Protein AF-A0A954Z8C7-F1 (afdb_monomer_lite)

Sequence (92 aa):
RMYWGKKILQWSKSPRHAYRTALELNNKYFLDGRDPNSYAGVAWVFGNHDRAFGRRDIFGKVRYMSAEGVARKADTDGYIEKVNQLAERAAS

Secondary structure (DSSP, 8-state):
-HHHHHHHHHHSSSHHHHHHHHHHHHHHH-TT-SSHHHHHHHHHHTTTTS-----BTTTBTSPP--HHHHHTTS-HHHHHHHHHHHHHHHH-

Foldseek 3Di:
DLQVLLVLLVPDPHNVVSLVVQLVVQQPPPPCHPDPVNNQSSVVSLPPPHDFCDQDPSNGRRDDDDPVNVVVPDVPVVVVVVVVVVVVVVVD

pLDDT: mean 97.4, std 1.82, range [83.69, 98.62]

Radius of gyration: 14.63 Å; chains: 1; bounding box: 32×28×39 Å

Structure (mmCIF, N/CA/C/O backbone):
data_AF-A0A954Z8C7-F1
#
_entry.id   AF-A0A954Z8C7-F1
#
loop_
_atom_site.group_PDB
_atom_site.id
_atom_site.type_symbol
_atom_site.label_atom_id
_atom_site.label_alt_id
_atom_site.label_comp_id
_atom_site.label_asym_id
_atom_site.label_entity_id
_atom_site.label_seq_id
_atom_site.pdbx_PDB_ins_code
_atom_site.Cartn_x
_atom_site.Cartn_y
_atom_site.Cartn_z
_atom_site.occupancy
_atom_site.B_iso_or_equiv
_atom_site.auth_seq_id
_atom_site.auth_comp_id
_atom_site.auth_asym_id
_atom_site.auth_atom_id
_atom_site.pdbx_PDB_model_num
ATOM 1 N N . ARG A 1 1 ? -4.472 3.214 0.537 1.00 94.81 1 ARG A N 1
ATOM 2 C CA . ARG A 1 1 ? -4.409 1.893 -0.148 1.00 94.81 1 ARG A CA 1
ATOM 3 C C . ARG A 1 1 ? -3.133 1.697 -0.971 1.00 94.81 1 ARG A C 1
ATOM 5 O O . ARG A 1 1 ? -2.523 0.648 -0.838 1.00 94.81 1 ARG A O 1
ATOM 12 N N . MET A 1 2 ? -2.674 2.691 -1.750 1.00 97.69 2 MET A N 1
ATOM 13 C CA . MET A 1 2 ? -1.448 2.571 -2.567 1.00 97.69 2 MET A CA 1
ATOM 14 C C . MET A 1 2 ? -0.220 2.077 -1.782 1.00 97.69 2 MET A C 1
ATOM 16 O O . MET A 1 2 ? 0.355 1.058 -2.147 1.00 97.69 2 MET A O 1
ATOM 20 N N . TYR A 1 3 ? 0.144 2.755 -0.683 1.00 98.06 3 TYR A N 1
ATOM 21 C CA . TYR A 1 3 ? 1.302 2.379 0.143 1.00 98.06 3 TYR A CA 1
ATOM 22 C C . TYR A 1 3 ? 1.211 0.931 0.646 1.00 98.06 3 TYR A C 1
ATOM 24 O O . TYR A 1 3 ? 2.134 0.150 0.436 1.00 98.06 3 TYR A O 1
ATOM 32 N N . TRP A 1 4 ? 0.063 0.561 1.220 1.00 98.25 4 TRP A N 1
ATOM 33 C CA . TRP A 1 4 ? -0.241 -0.797 1.677 1.00 98.25 4 TRP A CA 1
ATOM 34 C C . TRP A 1 4 ? -0.011 -1.848 0.581 1.00 98.25 4 TRP A C 1
ATOM 36 O O . TRP A 1 4 ? 0.733 -2.804 0.789 1.00 98.25 4 TRP A O 1
ATOM 46 N N . GLY A 1 5 ? -0.552 -1.628 -0.620 1.00 98.31 5 GLY A N 1
ATOM 47 C CA . GLY A 1 5 ? -0.365 -2.554 -1.734 1.00 98.31 5 GLY A CA 1
ATOM 48 C C . GLY A 1 5 ? 1.102 -2.674 -2.159 1.00 98.31 5 GLY A C 1
ATOM 49 O O . GLY A 1 5 ? 1.583 -3.781 -2.405 1.00 98.31 5 GLY A O 1
ATOM 50 N N . LYS A 1 6 ? 1.849 -1.556 -2.204 1.00 98.50 6 LYS A N 1
ATOM 51 C CA . LYS A 1 6 ? 3.286 -1.593 -2.536 1.00 98.50 6 LYS A CA 1
ATOM 52 C C . LYS A 1 6 ? 4.072 -2.403 -1.500 1.00 98.50 6 LYS A C 1
ATOM 54 O O . LYS A 1 6 ? 5.034 -3.063 -1.877 1.00 98.50 6 LYS A O 1
ATOM 59 N N . LYS A 1 7 ? 3.668 -2.393 -0.226 1.00 98.62 7 LYS A N 1
ATOM 60 C CA . LYS A 1 7 ? 4.300 -3.215 0.818 1.00 98.62 7 LYS A CA 1
ATOM 61 C C . LYS A 1 7 ? 3.966 -4.699 0.701 1.00 98.62 7 LYS A C 1
ATOM 63 O O . LYS A 1 7 ? 4.878 -5.511 0.820 1.00 98.62 7 LYS A O 1
ATOM 68 N N . ILE A 1 8 ? 2.733 -5.056 0.334 1.00 98.62 8 ILE A N 1
ATOM 69 C CA . ILE A 1 8 ? 2.402 -6.449 -0.020 1.00 98.62 8 ILE A CA 1
ATOM 70 C C . ILE A 1 8 ? 3.283 -6.933 -1.177 1.00 98.62 8 ILE A C 1
ATOM 72 O O . ILE A 1 8 ? 3.854 -8.017 -1.088 1.00 98.62 8 ILE A O 1
ATOM 76 N N . LEU A 1 9 ? 3.453 -6.125 -2.230 1.00 98.50 9 LEU A N 1
ATOM 77 C CA . LEU A 1 9 ? 4.375 -6.442 -3.326 1.00 98.50 9 LEU A CA 1
ATOM 78 C C . LEU A 1 9 ? 5.824 -6.601 -2.838 1.00 98.50 9 LEU A C 1
ATOM 80 O O . LEU A 1 9 ? 6.481 -7.565 -3.215 1.00 98.50 9 LEU A O 1
ATOM 84 N N . GLN A 1 10 ? 6.307 -5.694 -1.984 1.00 98.44 10 GLN A N 1
ATOM 85 C CA . GLN A 1 10 ? 7.685 -5.707 -1.484 1.00 98.44 10 GLN A CA 1
ATOM 86 C C . GLN A 1 10 ? 8.026 -6.952 -0.655 1.00 98.44 10 GLN A C 1
ATOM 88 O O . GLN A 1 10 ? 9.156 -7.426 -0.711 1.00 98.44 10 GLN A O 1
ATOM 93 N N . TRP A 1 11 ? 7.075 -7.444 0.139 1.00 98.44 11 TRP A N 1
ATOM 94 C CA . TRP A 1 11 ? 7.315 -8.494 1.137 1.00 98.44 11 TRP A CA 1
ATOM 95 C C . TRP A 1 11 ? 6.766 -9.865 0.736 1.00 98.44 11 TRP A C 1
ATOM 97 O O . TRP A 1 11 ? 6.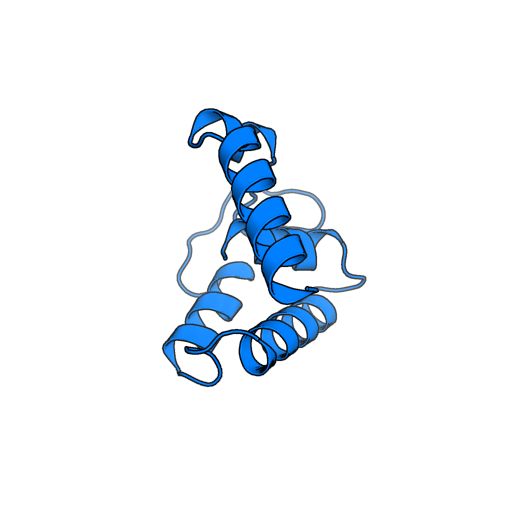839 -10.819 1.507 1.00 98.44 11 TRP A O 1
ATOM 107 N N . SER A 1 12 ? 6.222 -9.986 -0.473 1.00 98.31 12 SER A N 1
ATOM 108 C CA . SER A 1 12 ? 5.752 -11.263 -1.004 1.00 98.31 12 SER A CA 1
ATOM 109 C C . SER A 1 12 ? 6.840 -11.990 -1.781 1.00 98.31 12 SER A C 1
ATOM 111 O O . SER A 1 12 ? 7.654 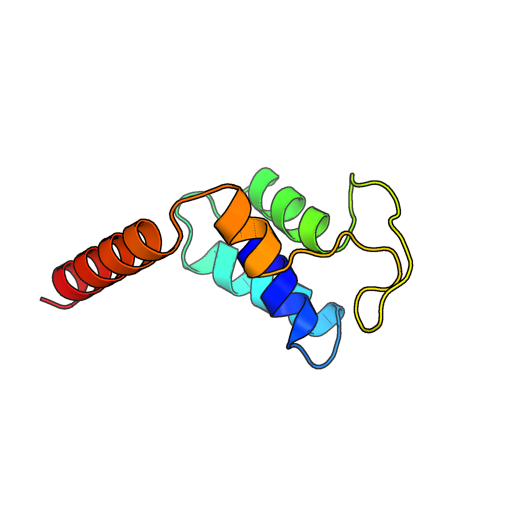-11.385 -2.471 1.00 98.31 12 SER A O 1
ATOM 113 N N . LYS A 1 13 ? 6.762 -13.324 -1.779 1.00 97.12 13 LYS A N 1
ATOM 114 C CA . LYS A 1 13 ? 7.674 -14.205 -2.529 1.00 97.12 13 LYS A CA 1
ATOM 115 C C . LYS A 1 13 ? 7.659 -13.971 -4.046 1.00 97.12 13 LYS A C 1
ATOM 117 O O . LYS A 1 13 ? 8.625 -14.295 -4.725 1.00 97.12 13 LYS A O 1
ATOM 122 N N . SER A 1 14 ? 6.551 -13.472 -4.597 1.00 97.94 14 SER A N 1
ATOM 123 C CA . SER A 1 14 ? 6.442 -13.112 -6.014 1.00 97.94 14 SER A CA 1
ATOM 124 C C . SER A 1 14 ? 5.342 -12.068 -6.254 1.00 97.94 14 SER A C 1
ATOM 126 O O . SER A 1 14 ? 4.386 -12.006 -5.472 1.00 97.94 14 SER A O 1
ATOM 128 N N . PRO A 1 15 ? 5.393 -11.307 -7.367 1.00 97.62 15 PRO A N 1
ATOM 129 C CA . PRO A 1 15 ? 4.334 -10.363 -7.730 1.00 97.62 15 PRO A CA 1
ATOM 130 C C . PRO A 1 15 ? 2.963 -11.024 -7.919 1.00 97.62 15 PRO A C 1
ATOM 132 O O . PRO A 1 15 ? 1.945 -10.451 -7.543 1.00 97.62 15 PRO A O 1
ATOM 135 N N . ARG A 1 16 ? 2.918 -12.255 -8.453 1.00 98.19 16 ARG A N 1
ATOM 136 C CA . ARG A 1 16 ? 1.663 -13.008 -8.622 1.00 98.19 16 ARG A CA 1
ATOM 137 C C . ARG A 1 16 ? 1.043 -13.374 -7.274 1.00 98.19 16 ARG A C 1
ATOM 139 O O . ARG A 1 16 ? -0.171 -13.269 -7.122 1.00 98.19 16 ARG A O 1
ATOM 146 N N . HIS A 1 17 ? 1.863 -13.786 -6.305 1.00 98.50 17 HIS A N 1
ATOM 147 C CA . H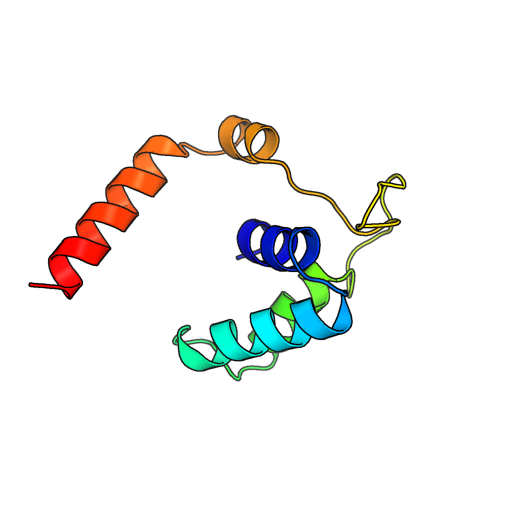IS A 1 17 ? 1.393 -14.042 -4.945 1.00 98.50 17 HIS A CA 1
ATOM 148 C C . HIS A 1 17 ? 0.893 -12.747 -4.291 1.00 98.50 17 HIS A C 1
ATOM 150 O O . HIS A 1 17 ? -0.242 -12.708 -3.832 1.00 98.50 17 HIS A O 1
ATOM 156 N N . ALA A 1 18 ? 1.675 -11.665 -4.368 1.00 98.56 18 ALA A N 1
ATOM 157 C CA . ALA A 1 18 ? 1.282 -10.349 -3.865 1.00 98.56 18 ALA A CA 1
ATOM 158 C C . ALA A 1 18 ? -0.056 -9.859 -4.432 1.00 98.56 18 ALA A C 1
ATOM 160 O O . ALA A 1 18 ? -0.884 -9.351 -3.681 1.00 98.56 18 ALA A O 1
ATOM 161 N N . TYR A 1 19 ? -0.275 -10.006 -5.744 1.00 98.38 19 TYR A N 1
ATOM 162 C CA . TYR A 1 19 ? -1.517 -9.579 -6.389 1.00 98.38 19 TYR A CA 1
ATOM 163 C C . TYR A 1 19 ? -2.722 -10.341 -5.837 1.00 98.38 19 TYR A C 1
ATOM 165 O O . TYR A 1 19 ? -3.716 -9.721 -5.466 1.00 98.38 19 TYR A O 1
ATOM 173 N N . ARG A 1 20 ? -2.618 -11.674 -5.725 1.00 98.44 20 ARG A N 1
ATOM 174 C CA . ARG A 1 20 ? -3.688 -12.510 -5.160 1.00 98.44 20 ARG A CA 1
ATOM 175 C C . ARG A 1 20 ? -3.988 -12.121 -3.714 1.00 98.44 20 ARG A C 1
ATOM 177 O O . ARG A 1 20 ? -5.148 -11.892 -3.396 1.00 98.44 20 ARG A O 1
ATOM 184 N N . THR A 1 21 ? -2.954 -11.960 -2.890 1.00 98.62 21 THR A N 1
ATOM 185 C CA . THR A 1 21 ? -3.095 -11.551 -1.486 1.00 98.62 21 THR A CA 1
ATOM 186 C C . THR A 1 21 ? -3.743 -10.172 -1.358 1.00 98.62 21 THR A C 1
ATOM 188 O O . THR A 1 21 ? -4.689 -10.001 -0.594 1.00 98.62 21 THR A O 1
ATOM 191 N N . ALA A 1 22 ? -3.278 -9.179 -2.123 1.00 98.56 22 ALA A N 1
ATOM 192 C CA . ALA A 1 22 ? -3.846 -7.833 -2.091 1.00 98.56 22 ALA A CA 1
ATOM 193 C C . ALA A 1 22 ? -5.313 -7.827 -2.544 1.00 98.56 22 ALA A C 1
ATOM 195 O O . ALA A 1 22 ? -6.146 -7.169 -1.925 1.00 98.56 22 ALA A O 1
ATOM 196 N N . LEU A 1 23 ? -5.645 -8.574 -3.596 1.00 98.19 23 LEU A N 1
ATOM 197 C CA . LEU A 1 23 ? -7.010 -8.647 -4.099 1.00 98.19 23 LEU A CA 1
ATOM 198 C C . LEU A 1 23 ? -7.953 -9.353 -3.117 1.00 98.19 23 LEU A C 1
ATOM 200 O O . LEU A 1 23 ? -9.054 -8.864 -2.878 1.00 98.19 23 LEU A O 1
ATOM 204 N N . GLU A 1 24 ? -7.516 -10.460 -2.514 1.00 98.44 24 GLU A N 1
ATOM 205 C CA . GLU A 1 24 ? -8.289 -11.198 -1.511 1.00 98.44 24 GLU A CA 1
ATOM 206 C C . GLU A 1 24 ? -8.595 -10.325 -0.291 1.00 98.44 24 GLU A C 1
ATOM 208 O O . GLU A 1 24 ? -9.758 -10.173 0.086 1.00 98.44 24 GLU A O 1
ATOM 213 N N . LEU A 1 25 ? -7.573 -9.678 0.278 1.00 98.56 25 LEU A N 1
ATOM 214 C CA . LEU A 1 25 ? -7.747 -8.765 1.408 1.00 98.56 25 LEU A CA 1
ATOM 215 C C . LEU A 1 25 ? -8.639 -7.576 1.037 1.00 98.56 25 LEU A C 1
ATOM 217 O O . LEU A 1 25 ? -9.505 -7.191 1.826 1.00 98.56 25 LEU A O 1
ATOM 221 N N . ASN A 1 26 ? -8.467 -7.009 -0.165 1.00 98.19 26 ASN A N 1
ATOM 222 C CA . ASN A 1 26 ? -9.304 -5.897 -0.601 1.00 98.19 26 ASN A CA 1
ATOM 223 C C . ASN A 1 26 ? -10.775 -6.330 -0.709 1.00 98.19 26 ASN A C 1
ATOM 225 O O . ASN A 1 26 ? -11.658 -5.649 -0.200 1.00 98.19 26 ASN A O 1
ATOM 229 N N . ASN A 1 27 ? -11.043 -7.467 -1.348 1.00 97.75 27 ASN A N 1
ATOM 230 C CA . ASN A 1 27 ? -12.401 -7.965 -1.561 1.00 97.75 27 ASN A CA 1
ATOM 231 C C . ASN A 1 27 ? -13.091 -8.421 -0.274 1.00 97.75 27 ASN A C 1
ATOM 233 O O . ASN A 1 27 ? -14.317 -8.355 -0.193 1.00 97.75 27 ASN A O 1
ATOM 237 N N . LYS A 1 28 ? -12.319 -8.890 0.709 1.00 98.00 28 LYS A N 1
ATOM 238 C CA . LYS A 1 28 ? -12.848 -9.381 1.980 1.00 98.00 28 LYS A CA 1
ATOM 239 C C . LYS A 1 28 ? -13.221 -8.257 2.943 1.00 98.00 28 LYS A C 1
ATOM 241 O O . LYS A 1 28 ? -14.258 -8.353 3.588 1.00 98.00 28 LYS A O 1
ATOM 246 N N . TYR A 1 29 ? -12.380 -7.229 3.063 1.00 96.94 29 TYR A N 1
ATOM 247 C CA . TYR A 1 29 ? -12.491 -6.257 4.159 1.00 96.94 29 TYR A CA 1
ATOM 248 C C . TYR A 1 29 ? -12.975 -4.870 3.743 1.00 96.94 29 TYR A C 1
ATOM 250 O O . TYR A 1 29 ? -13.496 -4.136 4.580 1.00 96.94 29 TYR A O 1
ATOM 258 N N . PHE A 1 30 ? -12.804 -4.474 2.483 1.00 96.50 30 PHE A N 1
ATOM 259 C CA . PHE A 1 30 ? -13.238 -3.150 2.052 1.00 96.50 30 PHE A CA 1
ATOM 260 C C . PHE A 1 30 ? -14.708 -3.188 1.638 1.00 96.50 30 PHE A C 1
ATOM 262 O O . PHE A 1 30 ? -15.108 -4.027 0.832 1.00 96.50 30 PHE A O 1
ATOM 269 N N . LEU A 1 31 ? -15.501 -2.249 2.164 1.00 96.75 31 LEU A N 1
ATOM 270 C CA . LEU A 1 31 ? -16.925 -2.116 1.830 1.00 96.75 31 LEU A CA 1
ATOM 271 C C . LEU A 1 31 ? -17.146 -1.858 0.330 1.00 96.75 31 LEU A C 1
ATOM 273 O O . LEU A 1 31 ? -18.117 -2.341 -0.238 1.00 96.75 31 LEU A O 1
ATOM 277 N N . ASP A 1 32 ? -16.208 -1.155 -0.307 1.00 95.81 32 ASP A N 1
ATOM 278 C CA . ASP A 1 32 ? -16.149 -0.886 -1.750 1.00 95.81 32 ASP A CA 1
ATOM 279 C C . ASP A 1 32 ? -15.253 -1.888 -2.516 1.00 95.81 32 ASP A C 1
ATOM 281 O O . ASP A 1 32 ? -14.749 -1.603 -3.604 1.00 95.81 32 ASP A O 1
ATOM 285 N N . GLY A 1 33 ? -14.985 -3.060 -1.931 1.00 95.75 33 GLY A N 1
ATOM 286 C CA . GLY A 1 33 ? -14.313 -4.170 -2.606 1.00 95.75 33 GLY A CA 1
ATOM 287 C C . GLY A 1 33 ? -15.227 -4.884 -3.609 1.00 95.75 33 GLY A C 1
ATOM 288 O O . GLY A 1 33 ? -16.436 -4.677 -3.621 1.00 95.75 33 GLY A O 1
ATOM 289 N N . ARG A 1 34 ? -14.659 -5.786 -4.426 1.00 96.44 34 ARG A N 1
ATOM 290 C CA . ARG A 1 34 ? -15.378 -6.549 -5.476 1.00 96.44 34 ARG A CA 1
ATOM 291 C C . ARG A 1 34 ? -16.046 -5.670 -6.545 1.00 96.44 34 ARG A C 1
ATOM 293 O O . ARG A 1 34 ? -16.926 -6.131 -7.260 1.00 96.44 34 ARG A O 1
ATOM 300 N N . ASP A 1 35 ? -15.570 -4.442 -6.682 1.00 96.56 35 ASP A N 1
ATOM 301 C CA . ASP A 1 35 ? -15.990 -3.456 -7.676 1.00 96.56 35 ASP A CA 1
ATOM 302 C C . ASP A 1 35 ? -14.892 -3.266 -8.744 1.00 96.56 35 ASP A C 1
ATOM 304 O O . ASP A 1 35 ? -13.706 -3.384 -8.409 1.00 96.56 35 ASP A O 1
ATOM 308 N N . PRO A 1 36 ? -15.211 -2.949 -10.015 1.00 96.75 36 PRO A N 1
ATOM 309 C CA . PRO A 1 36 ? -14.202 -2.675 -11.042 1.00 96.75 36 PRO A CA 1
ATOM 310 C C . PRO A 1 36 ? -13.113 -1.673 -10.626 1.00 96.75 36 PRO A C 1
ATOM 312 O O . PRO A 1 36 ? -11.937 -1.894 -10.934 1.00 96.75 36 PRO A O 1
ATOM 315 N N . ASN A 1 37 ? -13.450 -0.626 -9.863 1.00 94.75 37 ASN A N 1
ATOM 316 C CA . ASN A 1 37 ? -12.465 0.338 -9.363 1.00 94.75 37 ASN A CA 1
ATOM 317 C C . ASN A 1 37 ? -11.515 -0.292 -8.341 1.00 94.75 37 ASN A C 1
ATOM 319 O O . ASN A 1 37 ? -10.332 0.052 -8.302 1.00 94.75 37 ASN A O 1
ATOM 323 N N . SER A 1 38 ? -11.997 -1.242 -7.538 1.00 93.50 38 SER A N 1
ATOM 324 C CA . SER A 1 38 ? -11.161 -2.016 -6.621 1.00 93.50 38 SER A CA 1
ATOM 325 C C . SER A 1 38 ? -10.133 -2.860 -7.387 1.00 93.50 38 SER A C 1
ATOM 327 O O . SER A 1 38 ? -8.938 -2.776 -7.085 1.00 93.50 38 SER A O 1
ATOM 329 N N . TYR A 1 39 ? -10.544 -3.588 -8.434 1.00 97.56 39 TYR A N 1
ATOM 330 C CA . TYR A 1 39 ? -9.614 -4.362 -9.270 1.00 97.56 39 TYR A CA 1
ATOM 331 C C . TYR A 1 39 ? -8.593 -3.463 -9.977 1.00 97.56 39 TYR A C 1
ATOM 333 O O . TYR A 1 39 ? -7.397 -3.772 -9.969 1.00 97.56 39 TYR A O 1
ATOM 341 N N . ALA A 1 40 ? -9.037 -2.336 -10.544 1.00 97.50 40 ALA A N 1
ATOM 342 C CA . ALA A 1 40 ? -8.155 -1.364 -11.188 1.00 97.50 40 ALA A CA 1
ATOM 343 C C . ALA A 1 40 ? -7.166 -0.741 -10.187 1.00 97.50 40 ALA A C 1
ATOM 345 O O . ALA A 1 40 ? -5.971 -0.637 -10.472 1.00 97.50 40 ALA A O 1
ATOM 346 N N . GLY A 1 41 ? -7.635 -0.403 -8.982 1.00 97.25 41 GLY A N 1
ATOM 347 C CA . GLY A 1 41 ? -6.811 0.130 -7.899 1.00 97.25 41 GLY A CA 1
ATOM 348 C C . GLY A 1 41 ? -5.747 -0.859 -7.419 1.00 97.25 41 GLY A C 1
ATOM 349 O O . GLY A 1 41 ? -4.593 -0.469 -7.221 1.00 97.25 41 GLY A O 1
ATOM 350 N N . VAL A 1 42 ? -6.093 -2.146 -7.287 1.00 98.25 42 VAL A N 1
ATOM 351 C CA . VAL A 1 42 ? -5.107 -3.200 -7.001 1.00 98.25 42 VAL A CA 1
ATOM 352 C C . VAL A 1 42 ? -4.141 -3.344 -8.176 1.00 98.25 42 VAL A C 1
ATOM 354 O O . VAL A 1 42 ? -2.938 -3.332 -7.955 1.00 98.25 42 VAL A O 1
ATOM 357 N N . ALA A 1 43 ? -4.609 -3.398 -9.425 1.00 98.06 43 ALA A N 1
ATOM 358 C CA . ALA A 1 43 ? -3.736 -3.513 -10.599 1.00 98.06 43 ALA A CA 1
ATOM 359 C C . ALA A 1 43 ? -2.737 -2.344 -10.729 1.00 98.06 43 ALA A C 1
ATOM 361 O O . ALA A 1 43 ? -1.580 -2.556 -11.102 1.00 98.06 43 ALA A O 1
ATOM 362 N N . TRP A 1 44 ? -3.130 -1.127 -10.345 1.00 98.38 44 TRP A N 1
ATOM 363 C CA . TRP A 1 44 ? -2.245 0.041 -10.319 1.00 98.38 44 TRP A CA 1
ATOM 364 C C . TRP A 1 44 ? -1.049 -0.132 -9.371 1.00 98.38 44 TRP A C 1
ATOM 366 O O . TRP A 1 44 ? 0.074 0.301 -9.656 1.00 98.38 44 TRP A O 1
ATOM 376 N N . VAL A 1 45 ? -1.227 -0.859 -8.262 1.00 98.25 45 VAL A N 1
ATOM 377 C CA . VAL A 1 45 ? -0.121 -1.223 -7.359 1.00 98.25 45 VAL A CA 1
ATOM 378 C C . VAL A 1 45 ? 0.976 -1.998 -8.100 1.00 98.25 45 VAL A C 1
ATOM 380 O O . VAL A 1 45 ? 2.150 -1.849 -7.761 1.00 98.25 45 VAL A O 1
ATOM 383 N N . PHE A 1 46 ? 0.630 -2.729 -9.156 1.00 98.06 46 PHE A N 1
ATOM 384 C CA . PHE A 1 46 ? 1.557 -3.527 -9.962 1.00 98.06 46 PHE A CA 1
ATOM 385 C C . PHE A 1 46 ? 1.954 -2.843 -11.279 1.00 98.06 46 PHE A C 1
ATOM 387 O O . PHE A 1 46 ? 2.679 -3.430 -12.074 1.00 98.06 46 PHE A O 1
ATOM 394 N N . GLY A 1 47 ? 1.546 -1.583 -11.477 1.00 97.44 47 GLY A N 1
ATOM 395 C CA . GLY A 1 47 ? 1.974 -0.735 -12.591 1.00 97.44 47 GLY A CA 1
ATOM 396 C C . GLY A 1 47 ? 0.927 -0.513 -13.682 1.00 97.44 47 GLY A C 1
ATOM 397 O O . GLY A 1 47 ? 1.212 0.217 -14.626 1.00 97.44 47 GLY A O 1
ATOM 398 N N . ASN A 1 48 ? -0.274 -1.091 -13.573 1.00 97.38 48 ASN A N 1
ATOM 399 C CA . ASN A 1 48 ? -1.321 -0.832 -14.559 1.00 97.38 48 ASN A CA 1
ATOM 400 C C . ASN A 1 48 ? -1.792 0.633 -14.494 1.00 97.38 48 ASN A C 1
ATOM 402 O O . ASN A 1 48 ? -1.986 1.169 -13.405 1.00 97.38 48 ASN A O 1
ATOM 406 N N . HIS A 1 49 ? -1.980 1.280 -15.645 1.00 97.19 49 HIS A N 1
ATOM 407 C CA . HIS A 1 49 ? -2.334 2.708 -15.745 1.00 97.19 49 HIS A CA 1
ATOM 408 C C . HIS A 1 49 ? -1.362 3.683 -15.035 1.00 97.19 49 HIS A C 1
ATOM 410 O O . HIS A 1 49 ? -1.721 4.831 -14.779 1.00 97.19 49 HIS A O 1
ATOM 416 N N . ASP A 1 50 ? -0.132 3.259 -14.723 1.00 98.12 50 ASP A N 1
ATOM 417 C CA . ASP A 1 50 ? 0.952 4.136 -14.260 1.00 98.12 50 ASP A CA 1
ATOM 418 C C . ASP A 1 50 ? 2.102 4.114 -15.275 1.00 98.12 50 ASP A C 1
ATOM 420 O O . ASP A 1 50 ? 2.226 3.209 -16.103 1.00 98.12 50 ASP A O 1
ATOM 424 N N . ARG A 1 51 ? 2.972 5.120 -15.212 1.00 98.06 51 ARG A N 1
ATOM 425 C CA . ARG A 1 51 ? 4.187 5.163 -16.035 1.00 98.06 51 ARG A CA 1
ATOM 426 C C . ARG A 1 51 ? 5.329 4.369 -15.396 1.00 98.06 51 ARG A C 1
ATOM 428 O O . ARG A 1 51 ? 5.312 4.065 -14.205 1.00 98.06 51 ARG A O 1
ATOM 435 N N . ALA A 1 52 ? 6.376 4.109 -16.176 1.00 98.06 52 ALA A N 1
ATOM 436 C CA . ALA A 1 52 ? 7.616 3.531 -15.669 1.00 98.06 52 ALA A CA 1
ATOM 437 C C . ALA A 1 52 ? 8.412 4.519 -14.789 1.00 98.06 52 ALA A C 1
ATOM 439 O O . ALA A 1 52 ? 8.478 5.716 -15.071 1.00 98.06 52 ALA A O 1
ATOM 440 N N . PHE A 1 53 ? 9.060 3.992 -13.749 1.00 98.12 53 PHE A N 1
ATOM 441 C CA . PHE A 1 53 ? 9.962 4.702 -12.837 1.00 98.12 53 PHE A CA 1
ATOM 442 C C . PHE A 1 53 ? 11.391 4.149 -12.916 1.00 98.12 53 PHE A C 1
ATOM 444 O O . PHE A 1 53 ? 11.665 3.175 -13.623 1.00 98.12 53 PHE A O 1
ATOM 451 N N . GLY A 1 54 ? 12.312 4.787 -12.184 1.00 97.88 54 GLY A N 1
ATOM 452 C CA . GLY A 1 54 ? 13.680 4.299 -12.020 1.00 97.88 54 GLY A CA 1
ATOM 453 C C . GLY A 1 54 ? 13.705 2.860 -11.502 1.00 97.88 54 GLY A C 1
ATOM 454 O O . GLY A 1 54 ? 12.887 2.484 -10.660 1.00 97.88 54 GLY A O 1
ATOM 455 N N . ARG A 1 55 ? 14.629 2.053 -12.036 1.00 98.00 55 ARG A N 1
ATOM 456 C CA . ARG A 1 55 ? 14.712 0.629 -11.706 1.00 98.00 55 ARG A CA 1
ATOM 457 C C . ARG A 1 55 ? 15.130 0.442 -10.246 1.00 98.00 55 ARG A C 1
ATOM 459 O O . ARG A 1 55 ? 16.091 1.064 -9.803 1.00 98.00 55 ARG A O 1
ATOM 466 N N . ARG A 1 56 ? 14.440 -0.440 -9.525 1.00 97.19 56 ARG A N 1
ATOM 467 C CA . ARG A 1 56 ? 14.764 -0.827 -8.147 1.00 97.19 56 ARG A CA 1
ATOM 468 C C . ARG A 1 56 ? 14.596 -2.328 -7.961 1.00 97.19 56 ARG A C 1
ATOM 470 O O . ARG A 1 56 ? 13.748 -2.937 -8.619 1.00 97.19 56 ARG A O 1
ATOM 477 N N . ASP A 1 57 ? 15.368 -2.908 -7.051 1.00 96.69 57 ASP A N 1
ATOM 478 C CA . ASP A 1 57 ? 15.199 -4.308 -6.673 1.00 96.69 57 ASP A CA 1
ATOM 479 C C . ASP A 1 57 ? 13.768 -4.576 -6.214 1.00 96.69 57 ASP A C 1
ATOM 481 O O . ASP A 1 57 ? 13.113 -3.709 -5.624 1.00 96.69 57 ASP A O 1
ATOM 485 N N . ILE A 1 58 ? 13.281 -5.776 -6.537 1.00 96.69 58 ILE A N 1
ATOM 486 C CA . ILE A 1 58 ? 11.902 -6.249 -6.333 1.00 96.69 58 ILE A CA 1
ATOM 487 C C . ILE A 1 58 ? 10.873 -5.543 -7.234 1.00 96.69 58 ILE A C 1
ATOM 489 O O . ILE A 1 58 ? 10.052 -6.202 -7.866 1.00 96.69 58 ILE A O 1
ATOM 493 N N . PHE A 1 59 ? 10.922 -4.216 -7.347 1.00 97.56 59 PHE A N 1
ATOM 494 C CA . PHE A 1 59 ? 9.911 -3.423 -8.056 1.00 97.56 59 PHE A CA 1
ATOM 495 C C . PHE A 1 59 ? 10.145 -3.308 -9.565 1.00 97.56 59 PHE A C 1
ATOM 497 O O . PHE A 1 59 ? 9.223 -2.955 -10.305 1.00 97.56 59 PHE A O 1
ATOM 504 N N . GLY A 1 60 ? 11.365 -3.553 -10.049 1.00 97.25 60 GLY A N 1
ATOM 505 C CA . GLY A 1 60 ? 11.716 -3.222 -11.425 1.00 97.25 60 GLY A CA 1
ATOM 506 C C . GLY A 1 60 ? 11.441 -1.739 -11.672 1.00 97.25 60 GLY A C 1
ATOM 507 O O . GLY A 1 60 ? 11.970 -0.900 -10.952 1.00 97.25 60 GLY A O 1
ATOM 508 N N . LYS A 1 61 ? 10.596 -1.416 -12.657 1.00 98.00 61 LYS A N 1
ATOM 509 C CA . LYS A 1 61 ? 10.189 -0.034 -12.982 1.00 98.00 61 LYS A CA 1
ATOM 510 C C . LYS A 1 61 ? 8.844 0.385 -12.367 1.00 98.00 61 LYS A C 1
ATOM 512 O O . LYS A 1 61 ? 8.346 1.463 -12.687 1.00 98.00 61 LYS A O 1
ATOM 517 N N . VAL A 1 62 ? 8.227 -0.442 -11.521 1.00 98.25 62 VAL A N 1
ATOM 518 C CA . VAL A 1 62 ? 6.983 -0.076 -10.828 1.00 98.25 62 VAL A CA 1
ATOM 519 C C . VAL A 1 62 ? 7.276 1.027 -9.812 1.00 98.25 62 VAL A C 1
ATOM 521 O O . VAL A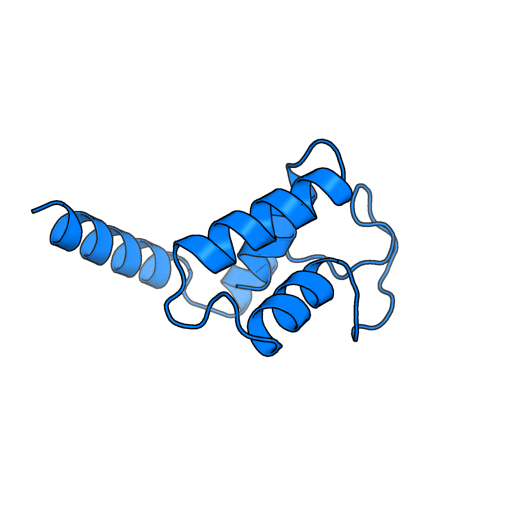 1 62 ? 8.282 0.984 -9.104 1.00 98.25 62 VAL A O 1
ATOM 524 N N . ARG A 1 63 ? 6.378 2.014 -9.703 1.00 98.44 63 ARG A N 1
ATOM 525 C CA . ARG A 1 63 ? 6.492 3.094 -8.715 1.00 98.44 63 ARG A CA 1
ATOM 526 C C . ARG A 1 63 ? 6.702 2.546 -7.301 1.00 98.44 63 ARG A C 1
ATOM 528 O O . ARG A 1 63 ? 5.839 1.840 -6.777 1.00 98.44 63 ARG A O 1
ATOM 535 N N . TYR A 1 64 ? 7.796 2.955 -6.667 1.00 98.00 64 TYR A N 1
ATOM 536 C CA . TYR A 1 64 ? 8.102 2.658 -5.269 1.00 98.00 64 TYR A CA 1
ATOM 537 C C . TYR A 1 64 ? 7.504 3.702 -4.311 1.00 98.00 64 TYR A C 1
ATOM 539 O O . TYR A 1 64 ? 7.384 4.879 -4.655 1.00 98.00 64 TYR A O 1
ATOM 547 N N . MET A 1 65 ? 7.163 3.280 -3.089 1.00 97.88 65 MET A N 1
ATOM 548 C CA . MET A 1 65 ? 6.759 4.164 -1.989 1.00 97.88 65 MET A CA 1
ATOM 549 C C . MET A 1 65 ? 7.486 3.756 -0.697 1.00 97.88 65 MET A C 1
ATOM 551 O O . MET A 1 65 ? 7.416 2.597 -0.273 1.00 97.88 65 MET A O 1
ATOM 555 N N . SER A 1 66 ? 8.185 4.707 -0.073 1.00 97.06 66 SER A N 1
ATOM 556 C CA . SER A 1 66 ? 8.915 4.513 1.187 1.00 97.06 66 SER A CA 1
ATOM 557 C C . SER A 1 66 ? 8.156 5.111 2.373 1.00 97.06 66 SER A C 1
ATOM 559 O O . SER A 1 66 ? 7.303 5.977 2.169 1.00 97.06 66 SER A O 1
ATOM 561 N N . ALA A 1 67 ? 8.453 4.650 3.590 1.00 96.88 67 ALA A N 1
ATOM 562 C CA . ALA A 1 67 ? 7.830 5.174 4.806 1.00 96.88 67 ALA A CA 1
ATOM 563 C C . ALA A 1 67 ? 8.194 6.653 5.005 1.00 96.88 67 ALA A C 1
ATOM 565 O O . ALA A 1 67 ? 7.317 7.490 5.187 1.00 96.88 67 ALA A O 1
ATOM 566 N N . GLU A 1 68 ? 9.466 7.000 4.800 1.00 97.69 68 GLU A N 1
ATOM 567 C CA . GLU A 1 68 ? 9.989 8.371 4.879 1.00 97.69 68 GLU A CA 1
ATOM 568 C C . GLU A 1 68 ? 9.351 9.279 3.815 1.00 97.69 68 GLU A C 1
ATOM 570 O O . GLU A 1 68 ? 9.166 10.479 4.004 1.00 97.69 68 GLU A O 1
ATOM 575 N N . GLY A 1 69 ? 9.008 8.723 2.649 1.00 97.19 69 GLY A N 1
ATOM 576 C CA . GLY A 1 69 ? 8.277 9.436 1.604 1.00 97.19 69 GLY A CA 1
ATOM 577 C C . GLY A 1 69 ? 6.815 9.712 1.957 1.00 97.19 69 GLY A C 1
ATOM 578 O O . GLY A 1 69 ? 6.268 10.698 1.466 1.00 97.19 69 GLY A O 1
ATOM 579 N N . VAL A 1 70 ? 6.192 8.858 2.776 1.00 97.00 70 VAL A N 1
ATOM 580 C CA . VAL A 1 70 ? 4.833 9.066 3.298 1.00 97.00 70 VAL A CA 1
ATOM 581 C C . VAL A 1 70 ? 4.853 10.047 4.470 1.00 97.00 70 VAL A C 1
ATOM 583 O O . VAL A 1 70 ? 4.080 10.997 4.437 1.00 97.00 70 VAL A O 1
ATOM 586 N N . ALA A 1 71 ? 5.776 9.890 5.423 1.00 97.06 71 ALA A N 1
ATOM 587 C CA . ALA A 1 71 ? 5.915 10.768 6.592 1.00 97.06 71 ALA A CA 1
ATOM 588 C C . ALA A 1 71 ? 6.188 12.234 6.214 1.00 97.06 71 ALA A C 1
ATOM 590 O O . ALA A 1 71 ? 5.699 13.155 6.852 1.00 97.06 71 ALA A O 1
ATOM 591 N N . ARG A 1 72 ? 6.889 12.482 5.099 1.00 97.75 72 ARG A N 1
ATOM 592 C CA . ARG A 1 72 ? 7.062 13.846 4.561 1.00 97.75 72 ARG A CA 1
ATOM 593 C C . ARG A 1 72 ? 5.781 14.487 4.012 1.00 97.75 72 ARG A C 1
ATOM 595 O O . ARG A 1 72 ? 5.805 15.665 3.674 1.00 97.75 72 ARG A O 1
ATOM 602 N N . LYS A 1 73 ? 4.706 13.719 3.817 1.00 96.19 73 LYS A N 1
ATOM 603 C CA . LYS A 1 73 ? 3.466 14.163 3.151 1.00 96.19 73 LYS A CA 1
ATOM 604 C C . LYS A 1 73 ? 2.229 14.090 4.038 1.00 96.19 73 LYS A C 1
ATOM 606 O O . LYS A 1 73 ? 1.198 14.630 3.652 1.00 96.19 73 LYS A O 1
ATOM 611 N N . ALA A 1 74 ? 2.298 13.369 5.149 1.00 95.50 74 ALA A N 1
ATOM 612 C CA . ALA A 1 74 ? 1.172 13.130 6.033 1.00 95.50 74 ALA A CA 1
ATOM 613 C C . ALA A 1 74 ? 1.672 12.889 7.456 1.00 95.50 74 ALA A C 1
ATOM 615 O O . ALA A 1 74 ? 2.755 12.337 7.639 1.00 95.50 74 ALA A O 1
ATOM 616 N N . ASP A 1 75 ? 0.843 13.246 8.434 1.00 97.62 75 ASP A N 1
ATOM 617 C CA . ASP A 1 75 ? 1.039 12.882 9.834 1.00 97.62 75 ASP A CA 1
ATOM 618 C C . ASP A 1 75 ? 0.822 11.370 10.010 1.00 97.6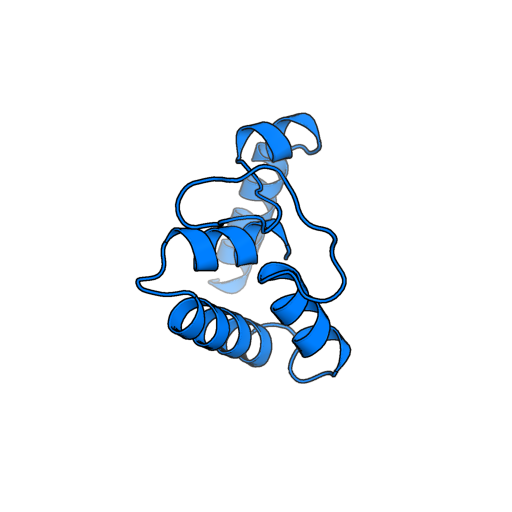2 75 ASP A C 1
ATOM 620 O O . ASP A 1 75 ? -0.308 10.872 10.065 1.00 97.62 75 ASP A O 1
ATOM 624 N N . THR A 1 76 ? 1.921 10.616 9.996 1.00 97.50 76 THR A N 1
ATOM 625 C CA . THR A 1 76 ? 1.884 9.157 10.128 1.00 97.50 76 THR A CA 1
ATOM 626 C C . THR A 1 76 ? 1.567 8.717 11.542 1.00 97.50 76 THR A C 1
ATOM 628 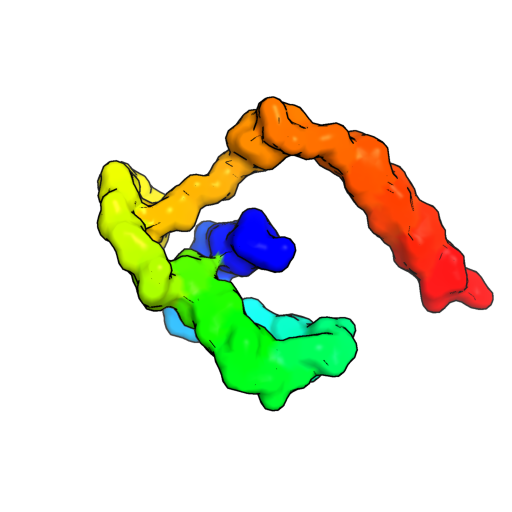O O . THR A 1 76 ? 0.867 7.719 11.703 1.00 97.50 76 THR A O 1
ATOM 631 N N . ASP A 1 77 ? 2.044 9.454 12.541 1.00 97.94 77 ASP A N 1
ATOM 632 C CA . ASP A 1 77 ? 1.896 9.075 13.944 1.00 97.94 77 ASP A CA 1
ATOM 633 C C . ASP A 1 77 ? 0.447 9.283 14.382 1.00 97.94 77 ASP A C 1
ATOM 635 O O . ASP A 1 77 ? -0.176 8.349 14.893 1.00 97.94 77 ASP A O 1
ATOM 639 N N . GLY A 1 78 ? -0.152 10.424 14.022 1.00 98.56 78 GLY A N 1
ATOM 640 C CA . GLY A 1 78 ? -1.579 10.663 14.232 1.00 98.56 78 GLY A CA 1
ATOM 641 C C . GLY A 1 78 ? -2.470 9.673 13.470 1.00 98.56 78 GLY A C 1
ATOM 642 O O . GLY A 1 78 ? -3.509 9.243 13.977 1.00 98.56 78 GLY A O 1
ATOM 643 N N . TYR A 1 79 ? -2.068 9.232 12.268 1.00 97.94 79 TYR A N 1
ATOM 644 C CA . TYR A 1 79 ? -2.794 8.171 11.557 1.00 97.94 79 TYR A CA 1
ATOM 645 C C . TYR A 1 79 ? -2.722 6.824 12.292 1.00 97.94 79 TYR A C 1
ATOM 647 O O . TYR A 1 79 ? -3.738 6.132 12.383 1.00 97.94 79 TYR A O 1
ATOM 655 N N . ILE A 1 80 ? -1.547 6.445 12.805 1.00 98.19 80 ILE A N 1
ATOM 656 C CA . ILE A 1 80 ? -1.356 5.195 13.557 1.00 98.19 80 ILE A CA 1
ATOM 657 C C . ILE A 1 80 ? -2.189 5.218 14.839 1.00 98.19 80 ILE A C 1
ATOM 659 O O . ILE A 1 80 ? -2.948 4.280 15.078 1.00 98.19 80 ILE A O 1
ATOM 663 N N . GLU A 1 81 ? -2.108 6.300 15.614 1.00 98.62 81 GLU A N 1
ATOM 664 C CA . GLU A 1 81 ? -2.887 6.465 16.843 1.00 98.62 81 GLU A CA 1
ATOM 665 C C . GLU A 1 81 ? -4.390 6.334 16.568 1.00 98.62 81 GLU A C 1
ATOM 667 O O . GLU A 1 81 ? -5.078 5.529 17.201 1.00 98.62 81 GLU A O 1
ATOM 672 N N . LYS A 1 82 ? -4.892 7.048 15.553 1.00 98.44 82 LYS A N 1
ATOM 673 C CA . LYS A 1 82 ? -6.296 6.971 15.138 1.00 98.44 82 LYS A CA 1
ATOM 674 C C . LYS A 1 82 ? -6.724 5.540 14.806 1.00 98.44 82 LYS A C 1
ATOM 676 O O . LYS A 1 82 ? -7.821 5.127 15.181 1.00 98.44 82 LYS A O 1
ATOM 681 N N . VAL A 1 83 ? -5.908 4.794 14.059 1.00 98.06 83 VAL A N 1
ATOM 682 C CA . VAL A 1 83 ? -6.242 3.414 13.667 1.00 98.06 83 VAL A CA 1
ATOM 683 C C . VAL A 1 83 ? -6.222 2.476 14.874 1.00 98.06 83 VAL A C 1
ATOM 685 O O . VAL A 1 83 ? -7.119 1.640 14.975 1.00 98.06 83 VAL A O 1
ATOM 688 N N . ASN A 1 84 ? -5.277 2.641 15.803 1.00 98.44 84 ASN A N 1
ATOM 689 C CA . ASN A 1 84 ? -5.227 1.852 17.038 1.00 98.44 84 ASN A CA 1
ATOM 690 C C . ASN A 1 84 ? -6.491 2.061 17.884 1.00 98.44 84 ASN A C 1
ATOM 692 O O . ASN A 1 84 ? -7.148 1.086 18.238 1.00 98.44 84 ASN A O 1
ATOM 696 N N . GLN A 1 85 ? -6.912 3.313 18.090 1.00 98.50 85 GLN A N 1
ATOM 697 C CA . GLN A 1 85 ? -8.149 3.621 18.820 1.00 98.50 85 GLN A CA 1
ATOM 698 C C . GLN A 1 85 ? -9.393 3.008 18.154 1.00 98.50 85 GLN A C 1
ATOM 700 O O . GLN A 1 85 ? -10.303 2.534 18.832 1.00 98.50 85 GLN A O 1
ATOM 705 N N . LEU A 1 86 ? -9.465 3.012 16.816 1.00 98.19 86 LEU A N 1
ATOM 706 C CA . LEU A 1 86 ? -10.566 2.369 16.088 1.00 98.19 86 LEU A CA 1
ATOM 707 C C . LEU A 1 86 ? -10.555 0.845 16.255 1.00 98.19 86 LEU A C 1
ATOM 709 O O . LEU A 1 86 ? -11.622 0.247 16.380 1.00 98.19 86 LEU A O 1
ATOM 713 N N . ALA A 1 87 ? -9.373 0.226 16.256 1.00 97.25 87 ALA A N 1
ATOM 714 C CA . ALA A 1 87 ? -9.226 -1.212 16.453 1.00 97.25 87 ALA A CA 1
ATOM 715 C C . ALA A 1 87 ? -9.629 -1.636 17.873 1.00 97.25 87 ALA A C 1
ATOM 717 O O . ALA A 1 87 ? -10.369 -2.604 18.024 1.00 97.25 87 ALA A O 1
ATOM 718 N N . GLU A 1 88 ? -9.217 -0.882 18.895 1.00 97.88 88 GLU A N 1
ATOM 719 C CA . GLU A 1 88 ? -9.613 -1.107 20.293 1.00 97.88 88 GLU A CA 1
ATOM 720 C C . GLU A 1 88 ? -11.132 -1.002 20.475 1.00 97.88 88 GLU A C 1
ATOM 722 O O . GLU A 1 88 ? -11.751 -1.885 21.069 1.00 97.88 88 GLU A O 1
ATOM 727 N N . ARG A 1 89 ? -11.755 0.030 19.887 1.00 97.81 89 ARG A N 1
ATOM 728 C CA . ARG A 1 89 ? -13.218 0.201 19.909 1.00 97.81 89 ARG A CA 1
ATOM 729 C C . ARG A 1 89 ? -13.966 -0.927 19.206 1.00 97.81 89 ARG A C 1
ATOM 731 O O . ARG A 1 89 ? -15.067 -1.248 19.620 1.00 97.81 89 ARG A O 1
ATOM 738 N N . ALA A 1 90 ? -13.405 -1.491 18.137 1.00 94.62 90 ALA A N 1
ATOM 739 C CA . ALA A 1 90 ? -14.016 -2.610 17.418 1.00 94.62 90 ALA A CA 1
ATOM 740 C C . ALA A 1 90 ? -13.840 -3.961 18.136 1.00 94.62 90 ALA A C 1
ATOM 742 O O . ALA A 1 90 ? -14.558 -4.907 17.823 1.00 94.62 90 ALA A O 1
ATOM 743 N N . ALA A 1 91 ? -12.864 -4.061 19.044 1.00 92.50 91 ALA A N 1
ATOM 744 C CA . ALA A 1 91 ? -12.582 -5.254 19.841 1.00 92.50 91 ALA A CA 1
ATOM 745 C C . ALA A 1 91 ? -13.296 -5.268 21.207 1.00 92.50 91 ALA A C 1
ATOM 747 O O . ALA A 1 91 ? -13.252 -6.292 21.889 1.00 92.50 91 ALA A O 1
ATOM 748 N N . SER A 1 92 ? -13.904 -4.143 21.598 1.00 83.69 92 SER A N 1
ATOM 749 C CA . SER A 1 92 ? -14.705 -3.977 22.820 1.00 83.69 92 SER A CA 1
ATOM 750 C C . SER A 1 92 ? -16.173 -4.291 22.550 1.00 83.69 92 SER A C 1
ATOM 752 O O . SER A 1 92 ? -16.808 -4.898 23.437 1.00 83.69 92 SER A O 1
#